Protein AF-A0A1J5R7V4-F1 (afdb_monomer_lite)

Foldseek 3Di:
DDDDDDDPDDDPDDDPPPPPPDVPNPDDPDPPPPDDDDDDDDPVLQVQLCVCQVNDNVSSVVVVVVVVVVVD

Structure (mmCIF, N/CA/C/O backbone):
data_AF-A0A1J5R7V4-F1
#
_entry.id   AF-A0A1J5R7V4-F1
#
loop_
_atom_site.group_PDB
_atom_site.id
_atom_site.type_symbol
_atom_site.label_atom_id
_atom_site.label_alt_id
_atom_site.label_comp_id
_atom_site.label_asym_id
_atom_site.label_entity_id
_atom_site.label_seq_id
_atom_site.pdbx_PDB_ins_code
_atom_site.Cartn_x
_atom_site.Cartn_y
_atom_site.Cartn_z
_atom_site.occupancy
_atom_site.B_iso_or_equiv
_atom_site.auth_seq_id
_atom_site.auth_comp_id
_atom_site.auth_asym_id
_atom_site.auth_atom_id
_atom_site.pdbx_PDB_model_num
ATOM 1 N N . MET A 1 1 ? 49.046 64.255 7.648 1.00 37.56 1 MET A N 1
ATOM 2 C CA . MET A 1 1 ? 48.076 64.698 6.624 1.00 37.56 1 MET A CA 1
ATOM 3 C C . MET A 1 1 ? 48.470 63.945 5.365 1.00 37.56 1 MET A C 1
ATOM 5 O O . MET A 1 1 ? 49.612 64.105 4.968 1.00 37.56 1 MET A O 1
ATOM 9 N N . ALA A 1 2 ? 47.787 62.824 5.102 1.00 46.12 2 ALA A N 1
ATOM 10 C CA . ALA A 1 2 ? 46.839 62.686 3.980 1.00 46.12 2 ALA A CA 1
ATOM 11 C C . ALA A 1 2 ? 47.635 62.544 2.651 1.00 46.12 2 ALA A C 1
ATOM 13 O O . ALA A 1 2 ? 48.503 63.358 2.383 1.00 46.12 2 ALA A O 1
ATOM 14 N N . ASP A 1 3 ? 47.540 61.482 1.852 1.00 52.72 3 ASP A N 1
ATOM 15 C CA . ASP A 1 3 ? 46.348 60.722 1.507 1.00 52.72 3 ASP A CA 1
ATOM 16 C C . ASP A 1 3 ? 46.644 59.270 1.116 1.00 52.72 3 ASP A C 1
ATOM 18 O O . ASP A 1 3 ? 47.677 58.915 0.544 1.00 52.72 3 ASP A O 1
ATOM 22 N N . ASP A 1 4 ? 45.661 58.459 1.473 1.00 52.12 4 ASP A N 1
ATOM 23 C CA . ASP A 1 4 ? 45.456 57.053 1.182 1.00 52.12 4 ASP A CA 1
ATOM 24 C C . ASP A 1 4 ? 44.861 56.878 -0.238 1.00 52.12 4 ASP A C 1
ATOM 26 O O . ASP A 1 4 ? 44.270 57.809 -0.782 1.00 52.12 4 ASP A O 1
ATOM 30 N N . GLN A 1 5 ? 44.920 55.645 -0.764 1.00 57.09 5 GLN A N 1
ATOM 31 C CA . GLN A 1 5 ? 44.249 55.086 -1.965 1.00 57.09 5 GLN A CA 1
ATOM 32 C C . GLN A 1 5 ? 44.841 55.236 -3.393 1.00 57.09 5 GLN A C 1
ATOM 34 O O . GLN A 1 5 ? 45.421 56.255 -3.748 1.00 57.09 5 GLN A O 1
ATOM 39 N N . PRO A 1 6 ? 44.535 54.281 -4.317 1.00 51.47 6 PRO A N 1
ATOM 40 C CA . PRO A 1 6 ? 44.186 52.864 -4.110 1.00 51.47 6 PRO A CA 1
ATOM 41 C C . PRO A 1 6 ? 44.913 51.908 -5.085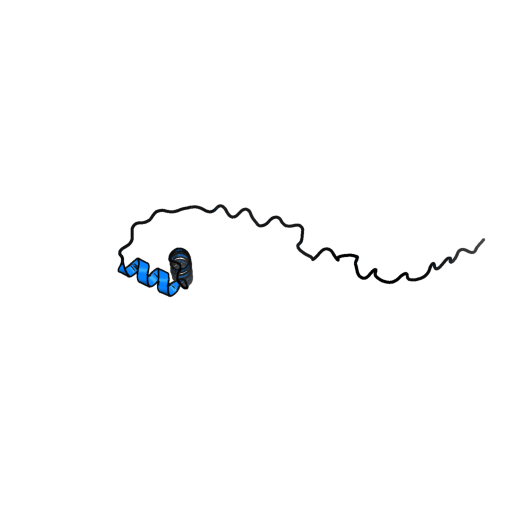 1.00 51.47 6 PRO A C 1
ATOM 43 O O . PRO A 1 6 ? 44.867 52.067 -6.306 1.00 51.47 6 PRO A O 1
ATOM 46 N N . LYS A 1 7 ? 45.468 50.792 -4.587 1.00 51.81 7 LYS A N 1
ATOM 47 C CA . LYS A 1 7 ? 45.779 49.633 -5.446 1.00 51.81 7 LYS A CA 1
ATOM 48 C C . LYS A 1 7 ? 44.497 48.848 -5.720 1.00 51.81 7 LYS A C 1
ATOM 50 O O . LYS A 1 7 ? 44.190 47.871 -5.044 1.00 51.81 7 LYS A O 1
ATOM 55 N N . LYS A 1 8 ? 43.747 49.277 -6.735 1.00 47.31 8 LYS A N 1
ATOM 56 C CA . LYS A 1 8 ? 42.649 48.499 -7.323 1.00 47.31 8 LYS A CA 1
ATOM 57 C C . LYS A 1 8 ? 43.250 47.378 -8.174 1.00 47.31 8 LYS A C 1
ATOM 59 O O . LYS A 1 8 ? 43.397 47.518 -9.385 1.00 47.31 8 LYS A O 1
ATOM 64 N N . SER A 1 9 ? 43.649 46.279 -7.534 1.00 49.97 9 SER A N 1
ATOM 65 C CA . SER A 1 9 ? 43.947 45.039 -8.247 1.00 49.97 9 SER A CA 1
ATOM 66 C C . SER A 1 9 ? 42.669 44.556 -8.934 1.00 49.97 9 SER A C 1
ATOM 68 O O . SER A 1 9 ? 41.567 44.608 -8.384 1.00 49.97 9 SER A O 1
ATOM 70 N N . GLY A 1 10 ? 42.819 44.218 -10.212 1.00 47.84 10 GLY A N 1
ATOM 71 C CA . GLY A 1 10 ? 41.719 43.999 -11.134 1.00 47.84 10 GLY A CA 1
ATOM 72 C C . GLY A 1 10 ? 40.738 42.929 -10.668 1.00 47.84 10 GLY A C 1
ATOM 73 O O . GLY A 1 10 ? 41.104 41.938 -10.037 1.00 47.84 10 GLY A O 1
ATOM 74 N N . ARG A 1 11 ? 39.474 43.138 -11.053 1.00 56.47 11 ARG A N 1
ATOM 75 C CA . ARG A 1 11 ? 38.421 42.122 -11.091 1.00 56.47 11 ARG A CA 1
ATOM 76 C C . ARG A 1 11 ? 38.912 40.923 -11.912 1.00 56.47 11 ARG A C 1
ATOM 78 O O . ARG A 1 11 ? 38.735 40.884 -13.125 1.00 56.47 11 ARG A O 1
ATOM 85 N N . GLY A 1 12 ? 39.545 39.964 -11.244 1.00 43.88 12 GLY A N 1
ATOM 86 C CA . GLY A 1 12 ? 39.779 38.623 -11.761 1.00 43.88 12 GLY A CA 1
ATOM 87 C C . GLY A 1 12 ? 38.453 37.877 -11.741 1.00 43.88 12 GLY A C 1
ATOM 88 O O . GLY A 1 12 ? 37.893 37.644 -10.672 1.00 43.88 12 GLY A O 1
ATOM 89 N N . GLY A 1 13 ? 37.928 37.604 -12.933 1.00 47.69 13 GLY A N 1
ATOM 90 C CA . GLY A 1 13 ? 36.621 37.005 -13.159 1.00 47.69 13 GLY A CA 1
ATOM 91 C C . GLY A 1 13 ? 36.395 35.688 -12.420 1.00 47.69 13 GLY A C 1
ATOM 92 O O . GLY A 1 13 ? 37.327 34.981 -12.031 1.00 47.69 13 GLY A O 1
ATOM 93 N N . ALA A 1 14 ? 35.112 35.372 -12.252 1.00 52.44 14 ALA A N 1
ATOM 94 C CA . ALA A 1 14 ? 34.638 34.078 -11.793 1.00 52.44 14 ALA A CA 1
ATOM 95 C C . ALA A 1 14 ? 35.397 32.953 -12.514 1.00 52.44 14 ALA A C 1
ATOM 97 O O . ALA A 1 14 ? 35.367 32.857 -13.740 1.00 52.44 14 ALA A O 1
ATOM 98 N N . ARG A 1 15 ? 36.105 32.112 -11.751 1.00 55.75 15 ARG A N 1
ATOM 99 C CA . ARG A 1 15 ? 36.736 30.907 -12.296 1.00 55.75 15 ARG A CA 1
ATOM 100 C C . ARG A 1 15 ? 35.613 29.951 -12.718 1.00 55.75 15 ARG A C 1
ATOM 102 O O . ARG A 1 15 ? 34.856 29.540 -11.839 1.00 55.75 15 ARG A O 1
ATOM 109 N N . PRO A 1 16 ? 35.513 29.535 -13.992 1.00 50.72 16 PRO A N 1
ATOM 110 C CA . PRO A 1 16 ? 34.413 28.693 -14.476 1.00 50.72 16 PRO A CA 1
ATOM 111 C C . PRO A 1 16 ? 34.401 27.252 -13.924 1.00 50.72 16 PRO A C 1
ATOM 113 O O . PRO A 1 16 ? 33.564 26.464 -14.336 1.00 50.72 16 PRO A O 1
ATOM 116 N N . ASN A 1 17 ? 35.264 26.918 -12.955 1.00 49.91 17 ASN A N 1
ATOM 117 C CA . ASN A 1 17 ? 35.278 25.633 -12.243 1.00 49.91 17 ASN A CA 1
ATOM 118 C C . ASN A 1 17 ? 35.278 25.777 -10.708 1.00 49.91 17 ASN A C 1
ATOM 120 O O . ASN A 1 17 ? 35.511 24.801 -9.996 1.00 49.91 17 ASN A O 1
ATOM 124 N N . ALA A 1 18 ? 35.015 26.971 -10.166 1.00 54.75 18 ALA A N 1
ATOM 125 C CA . ALA A 1 18 ? 34.693 27.103 -8.748 1.00 54.75 18 ALA A CA 1
ATOM 126 C C . ALA A 1 18 ? 33.252 26.618 -8.558 1.00 54.75 18 ALA A C 1
ATOM 128 O O . ALA A 1 18 ? 32.312 27.406 -8.632 1.00 54.75 18 ALA A O 1
ATOM 129 N N . GLY A 1 19 ? 33.095 25.298 -8.413 1.00 51.78 19 GLY A N 1
ATOM 130 C CA . GLY A 1 19 ? 31.822 24.636 -8.156 1.00 51.78 19 GLY A CA 1
ATOM 131 C C . GLY A 1 19 ? 31.121 25.315 -6.991 1.00 51.78 19 GLY A C 1
ATOM 132 O O . GLY A 1 19 ? 31.487 25.115 -5.834 1.00 51.78 19 GLY A O 1
ATOM 133 N N . GLY A 1 20 ? 30.147 26.164 -7.316 1.00 53.88 20 GLY A N 1
ATOM 134 C CA . GLY A 1 20 ? 29.305 26.812 -6.330 1.00 53.88 20 GLY A CA 1
ATOM 135 C C . GLY A 1 20 ? 28.685 25.724 -5.472 1.00 53.88 20 GLY A C 1
ATOM 136 O O . GLY A 1 20 ? 28.032 24.818 -5.995 1.00 53.88 20 GLY A O 1
ATOM 137 N N . ALA A 1 21 ? 28.933 25.788 -4.165 1.00 58.22 21 ALA A N 1
ATOM 138 C CA . ALA A 1 21 ? 28.231 24.961 -3.205 1.00 58.22 21 ALA A CA 1
ATOM 139 C C . ALA A 1 21 ? 26.733 25.142 -3.469 1.00 58.22 21 ALA A C 1
ATOM 141 O O . ALA A 1 21 ? 26.188 26.232 -3.288 1.00 58.22 21 ALA A O 1
ATOM 142 N N . ARG A 1 22 ? 26.085 24.091 -3.986 1.00 61.62 22 ARG A N 1
ATOM 143 C CA . ARG A 1 22 ? 24.640 24.099 -4.207 1.00 61.62 22 ARG A CA 1
ATOM 144 C C . ARG A 1 22 ? 23.987 24.412 -2.856 1.00 61.62 22 ARG A C 1
ATOM 146 O O . ARG A 1 22 ? 24.299 23.712 -1.885 1.00 61.62 22 ARG A O 1
ATOM 153 N N . PRO A 1 23 ? 23.112 25.426 -2.757 1.00 51.50 23 PRO A N 1
ATOM 154 C CA . PRO A 1 23 ? 22.344 25.657 -1.542 1.00 51.50 23 PRO A CA 1
ATOM 155 C C . PRO A 1 23 ? 21.605 24.358 -1.192 1.00 51.50 23 PRO A C 1
ATOM 157 O O . PRO A 1 23 ? 20.795 23.880 -1.981 1.00 51.50 23 PRO A O 1
ATOM 160 N N . GLY A 1 24 ? 21.961 23.733 -0.065 1.00 56.97 24 GLY A N 1
ATOM 161 C CA . GLY A 1 24 ? 21.406 22.442 0.371 1.00 56.97 24 GLY A CA 1
ATOM 162 C C . GLY A 1 24 ? 22.392 21.269 0.458 1.00 56.97 24 GLY A C 1
ATOM 163 O O . GLY A 1 24 ? 22.020 20.225 0.982 1.00 56.97 24 GLY A O 1
ATOM 164 N N . ALA A 1 25 ? 23.653 21.425 0.039 1.00 57.06 25 ALA A N 1
ATOM 165 C CA . ALA A 1 25 ? 24.662 20.351 0.026 1.00 57.06 25 ALA A CA 1
ATOM 166 C C . ALA A 1 25 ? 25.190 19.890 1.410 1.00 57.06 25 ALA A C 1
ATOM 168 O O . ALA A 1 25 ? 26.230 19.243 1.479 1.00 57.06 25 ALA A O 1
ATOM 169 N N . GLY A 1 26 ? 24.512 20.229 2.511 1.00 59.66 26 GLY A N 1
ATOM 170 C CA . GLY A 1 26 ? 25.003 19.976 3.873 1.00 59.66 26 GLY A CA 1
ATOM 171 C C . GLY A 1 26 ? 23.967 19.460 4.865 1.00 59.66 26 GLY A C 1
ATOM 172 O O . GLY A 1 26 ? 24.320 19.215 6.015 1.00 59.66 26 GLY A O 1
ATOM 173 N N . ARG A 1 27 ? 22.700 19.283 4.465 1.00 61.03 27 ARG A N 1
ATOM 174 C CA . ARG A 1 27 ? 21.737 18.606 5.338 1.00 61.03 27 ARG A CA 1
ATOM 175 C C . ARG A 1 27 ? 21.847 17.108 5.054 1.00 61.03 27 ARG A C 1
ATOM 177 O O . ARG A 1 27 ? 21.470 16.711 3.949 1.00 61.03 27 ARG A O 1
ATOM 184 N N . PRO A 1 28 ? 22.362 16.278 5.982 1.00 66.12 28 PRO A N 1
ATOM 185 C CA . PRO A 1 28 ? 22.2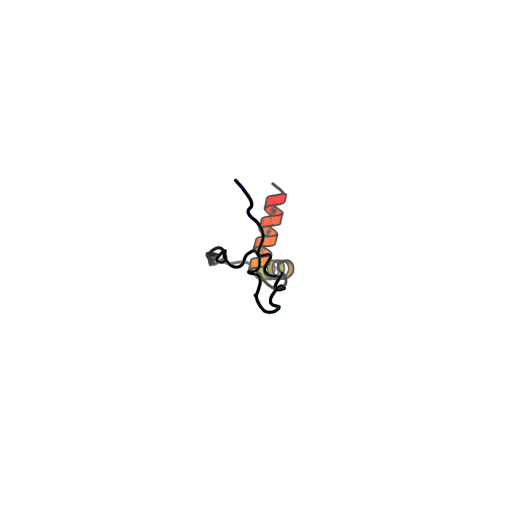31 14.838 5.819 1.00 66.12 28 PRO A CA 1
ATOM 186 C C . PRO A 1 28 ? 20.739 14.534 5.622 1.00 66.12 28 PRO A C 1
ATOM 188 O O . PRO A 1 28 ? 19.909 15.183 6.278 1.00 66.12 28 PRO A O 1
ATOM 191 N N . PRO A 1 29 ? 20.370 13.640 4.683 1.00 67.38 29 PRO A N 1
ATOM 192 C CA . PRO A 1 29 ? 18.979 13.242 4.528 1.00 67.38 29 PRO A CA 1
ATOM 193 C C . PRO A 1 29 ? 18.455 12.863 5.911 1.00 67.38 29 PRO A C 1
ATOM 195 O O . PRO A 1 29 ? 19.152 12.178 6.661 1.00 67.38 29 PRO A O 1
ATOM 198 N N . ALA A 1 30 ? 17.279 13.389 6.272 1.00 70.75 30 ALA A N 1
ATOM 199 C CA . ALA A 1 30 ? 16.659 13.060 7.546 1.00 70.75 30 ALA A CA 1
ATOM 200 C C . ALA A 1 30 ? 16.676 11.538 7.689 1.00 70.75 30 ALA A C 1
ATOM 202 O O . ALA A 1 30 ? 16.334 10.835 6.738 1.00 70.75 30 ALA A O 1
ATOM 203 N N . GLU A 1 31 ? 17.153 11.049 8.829 1.00 68.12 31 GLU A N 1
ATOM 204 C CA . GLU A 1 31 ? 17.293 9.622 9.072 1.00 68.12 31 GLU A CA 1
ATOM 205 C C . GLU A 1 31 ? 15.889 9.002 9.046 1.00 68.12 31 GLU A C 1
ATOM 207 O O . GLU A 1 31 ? 15.125 9.084 10.010 1.00 68.12 31 GLU A O 1
ATOM 212 N N . VAL A 1 32 ? 15.489 8.470 7.888 1.00 72.81 32 VAL A N 1
ATOM 213 C CA . VAL A 1 32 ? 14.182 7.840 7.728 1.00 72.81 32 VAL A CA 1
ATOM 214 C C . VAL A 1 32 ? 14.285 6.476 8.389 1.00 72.81 32 VAL A C 1
ATOM 216 O O . 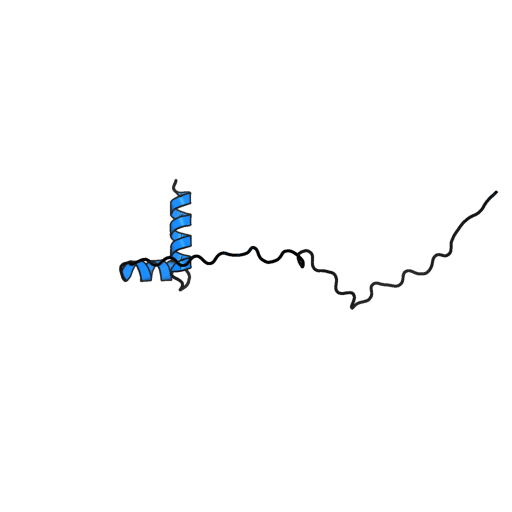VAL A 1 32 ? 14.840 5.532 7.821 1.00 72.81 32 VAL A O 1
ATOM 219 N N . LYS A 1 33 ? 13.774 6.370 9.618 1.00 78.25 33 LYS A N 1
ATOM 220 C CA . LYS A 1 33 ? 13.588 5.078 10.276 1.00 78.25 33 LYS A CA 1
ATOM 221 C C . LYS A 1 33 ? 12.568 4.284 9.464 1.00 78.25 33 LYS A C 1
ATOM 223 O O . LYS A 1 33 ? 11.375 4.563 9.496 1.00 78.25 33 LYS A O 1
ATOM 228 N N . ASN A 1 34 ? 13.060 3.319 8.692 1.00 75.12 34 ASN A N 1
ATOM 229 C CA . ASN A 1 34 ? 12.216 2.404 7.935 1.00 75.12 34 ASN A CA 1
ATOM 230 C C . ASN A 1 34 ? 11.620 1.369 8.892 1.00 75.12 34 ASN A C 1
ATOM 232 O O . ASN A 1 34 ? 12.193 0.300 9.107 1.00 75.12 34 ASN A O 1
ATOM 236 N N . GLU A 1 35 ? 10.475 1.698 9.478 1.00 81.81 35 GLU A N 1
ATOM 237 C CA . GLU A 1 35 ? 9.691 0.755 10.266 1.00 81.81 35 GLU A CA 1
ATOM 238 C C . GLU A 1 35 ? 9.022 -0.263 9.337 1.00 81.81 35 GLU A C 1
ATOM 240 O O . GLU A 1 35 ? 8.395 0.083 8.333 1.00 81.81 35 GLU A O 1
ATOM 245 N N . ARG A 1 36 ? 9.189 -1.552 9.648 1.00 85.62 36 ARG A N 1
ATOM 246 C CA . ARG A 1 36 ? 8.547 -2.647 8.915 1.00 85.62 36 ARG A CA 1
ATOM 247 C C . ARG A 1 36 ? 7.381 -3.162 9.740 1.00 85.62 36 ARG A C 1
ATOM 249 O O . ARG A 1 36 ? 7.589 -3.717 10.813 1.00 85.62 36 ARG A O 1
ATOM 256 N N . ILE A 1 37 ? 6.173 -3.008 9.210 1.00 87.06 37 ILE A N 1
ATOM 257 C CA . ILE A 1 37 ? 4.946 -3.512 9.826 1.00 87.06 37 ILE A CA 1
ATOM 258 C C . ILE A 1 37 ? 4.472 -4.723 9.022 1.00 87.06 37 ILE A C 1
ATOM 260 O O . ILE A 1 37 ? 4.334 -4.649 7.800 1.00 87.06 37 ILE A O 1
ATOM 264 N N . LEU A 1 38 ? 4.235 -5.841 9.708 1.00 92.06 38 LEU A N 1
ATOM 265 C CA . LEU A 1 38 ? 3.639 -7.040 9.124 1.00 92.06 38 LEU A CA 1
ATOM 266 C C . LEU A 1 38 ? 2.138 -7.033 9.402 1.00 92.06 38 LEU A C 1
ATOM 268 O O . LEU A 1 38 ? 1.720 -7.003 10.557 1.00 92.06 38 LEU A O 1
ATOM 272 N N . ILE A 1 39 ? 1.334 -7.077 8.342 1.00 89.81 39 ILE A N 1
ATOM 273 C CA . ILE A 1 39 ? -0.125 -7.160 8.424 1.00 89.81 39 ILE A CA 1
ATOM 274 C C . ILE A 1 39 ? -0.638 -8.256 7.498 1.00 89.81 39 ILE A C 1
ATOM 276 O O . ILE A 1 39 ? -0.092 -8.478 6.418 1.00 89.81 39 ILE A O 1
ATOM 280 N N . THR A 1 40 ? -1.710 -8.926 7.917 1.00 95.19 40 THR A N 1
ATOM 281 C CA . THR A 1 40 ? -2.442 -9.865 7.064 1.00 95.19 40 THR A CA 1
ATOM 282 C C . THR A 1 40 ? -3.679 -9.164 6.535 1.00 95.19 40 THR A C 1
ATOM 284 O O . THR A 1 40 ? -4.464 -8.626 7.311 1.00 95.19 40 THR A O 1
ATOM 287 N N . ILE A 1 41 ? -3.848 -9.167 5.216 1.00 93.75 41 ILE A N 1
ATOM 288 C CA . ILE A 1 41 ? -4.999 -8.565 4.544 1.00 93.75 41 ILE A CA 1
ATOM 289 C C .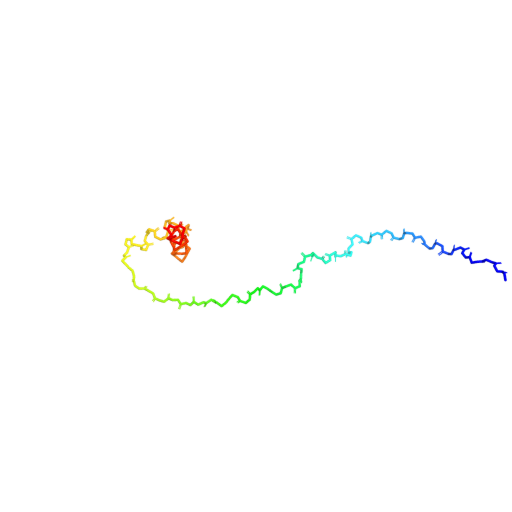 ILE A 1 41 ? -5.574 -9.532 3.506 1.00 93.75 41 ILE A C 1
ATOM 291 O O . ILE A 1 41 ? -4.831 -10.346 2.951 1.00 93.75 41 ILE A O 1
ATOM 295 N N . PRO A 1 42 ? -6.880 -9.447 3.206 1.00 97.25 42 PRO A N 1
ATOM 296 C CA . PRO A 1 42 ? -7.480 -10.222 2.128 1.00 97.25 42 PRO A CA 1
ATOM 297 C C . PRO A 1 42 ? -6.839 -9.923 0.755 1.00 97.25 42 PRO A C 1
ATOM 299 O O . PRO A 1 42 ? -6.419 -8.785 0.515 1.00 97.25 42 PRO A O 1
ATOM 302 N N . PRO A 1 43 ? -6.841 -10.881 -0.197 1.00 96.56 43 PRO A N 1
ATOM 303 C CA . PRO A 1 43 ? -6.257 -10.678 -1.528 1.00 96.56 43 PRO A CA 1
ATOM 304 C C . PRO A 1 43 ? -6.862 -9.498 -2.302 1.00 96.56 43 PRO A C 1
ATOM 306 O O . PRO A 1 43 ? -6.140 -8.752 -2.963 1.00 96.56 43 PRO A O 1
ATOM 309 N N . TRP A 1 44 ? -8.178 -9.292 -2.185 1.00 96.94 44 TRP A N 1
ATOM 310 C CA . TRP A 1 44 ? -8.870 -8.182 -2.848 1.00 96.94 44 TRP A CA 1
ATOM 311 C C . TRP A 1 44 ? -8.401 -6.818 -2.318 1.00 96.94 44 TRP A C 1
ATOM 313 O O . TRP A 1 44 ? -8.197 -5.890 -3.099 1.00 96.94 44 TRP A O 1
ATOM 323 N N . ALA A 1 45 ? -8.142 -6.709 -1.012 1.00 96.06 45 ALA A N 1
ATOM 324 C CA . ALA A 1 45 ? -7.659 -5.477 -0.397 1.00 96.06 45 ALA A CA 1
ATOM 325 C C . ALA A 1 45 ? -6.231 -5.160 -0.860 1.00 96.06 45 ALA A C 1
ATOM 327 O O . ALA A 1 45 ? -5.927 -4.020 -1.207 1.00 96.06 45 ALA A O 1
ATOM 328 N N . ALA A 1 46 ? -5.369 -6.179 -0.955 1.00 95.69 46 ALA A N 1
ATOM 329 C CA . ALA A 1 46 ? -4.022 -6.022 -1.497 1.00 95.69 46 ALA A CA 1
ATOM 330 C C . ALA A 1 46 ? -4.041 -5.511 -2.949 1.00 95.69 46 ALA A C 1
ATOM 332 O O . ALA A 1 46 ? -3.258 -4.626 -3.294 1.00 95.69 46 ALA A O 1
ATOM 333 N N . ALA A 1 47 ? -4.953 -6.021 -3.784 1.00 96.56 47 ALA A N 1
ATOM 334 C CA . ALA A 1 47 ? -5.121 -5.561 -5.162 1.00 96.56 47 ALA A CA 1
ATOM 335 C C . ALA A 1 47 ? -5.563 -4.089 -5.234 1.00 96.56 47 ALA A C 1
ATOM 337 O O . ALA A 1 47 ? -4.981 -3.314 -5.993 1.00 96.56 47 ALA A O 1
ATOM 338 N N . MET A 1 48 ? -6.525 -3.677 -4.403 1.00 96.94 48 MET A N 1
ATOM 339 C CA . MET A 1 48 ? -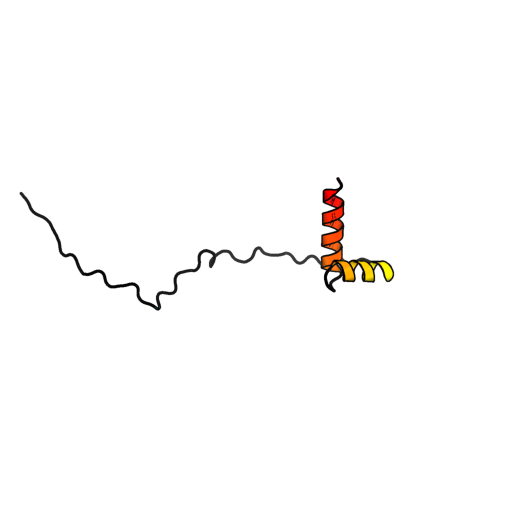6.983 -2.284 -4.341 1.00 96.94 48 MET A CA 1
ATOM 340 C C . MET A 1 48 ? -5.883 -1.326 -3.879 1.00 96.94 48 MET A C 1
ATOM 342 O O . MET A 1 48 ? -5.656 -0.298 -4.514 1.00 96.94 48 MET A O 1
ATOM 346 N N . LEU A 1 49 ? -5.156 -1.675 -2.814 1.00 96.38 49 LEU A N 1
ATOM 347 C CA . LEU A 1 49 ? -4.033 -0.873 -2.319 1.00 96.38 49 LEU A CA 1
ATOM 348 C C . LEU A 1 49 ? -2.932 -0.759 -3.376 1.00 96.38 49 LEU A C 1
ATOM 350 O O . LEU A 1 49 ? -2.332 0.297 -3.549 1.00 96.38 49 LEU A O 1
ATOM 354 N N . ARG A 1 50 ? -2.688 -1.828 -4.134 1.00 95.88 50 ARG A N 1
ATOM 355 C CA . ARG A 1 50 ? -1.722 -1.810 -5.228 1.00 95.88 50 ARG A CA 1
ATOM 356 C C . ARG A 1 50 ? -2.147 -0.889 -6.369 1.00 95.88 50 ARG A C 1
ATOM 358 O O . ARG A 1 50 ? -1.301 -0.167 -6.884 1.00 95.88 50 ARG A O 1
ATOM 365 N N . ALA A 1 51 ? -3.425 -0.905 -6.742 1.00 95.88 51 ALA A N 1
ATOM 366 C CA . ALA A 1 51 ? -3.974 -0.014 -7.761 1.00 95.88 51 ALA A CA 1
ATOM 367 C C . ALA A 1 51 ? -3.927 1.458 -7.319 1.00 95.88 51 ALA A C 1
ATOM 369 O O . ALA A 1 51 ? -3.590 2.323 -8.117 1.00 95.88 51 ALA A O 1
ATOM 370 N N . LEU A 1 52 ? -4.206 1.731 -6.041 1.00 95.38 52 LEU A N 1
ATOM 371 C CA . LEU A 1 52 ? -4.143 3.076 -5.468 1.00 95.38 52 LEU A CA 1
ATOM 372 C C . LEU A 1 52 ? -2.703 3.600 -5.333 1.00 95.38 52 LEU A C 1
ATOM 374 O O . LEU A 1 52 ? -2.476 4.799 -5.427 1.00 95.38 52 LEU A O 1
ATOM 378 N N . GLY A 1 53 ? -1.746 2.711 -5.068 1.00 93.62 53 GLY A N 1
ATOM 379 C CA . GLY A 1 53 ? -0.352 3.048 -4.785 1.00 93.62 53 GLY A CA 1
ATOM 380 C C . GLY A 1 53 ? 0.610 2.880 -5.958 1.00 93.62 53 GLY A C 1
ATOM 381 O O . GLY A 1 53 ? 1.777 2.560 -5.718 1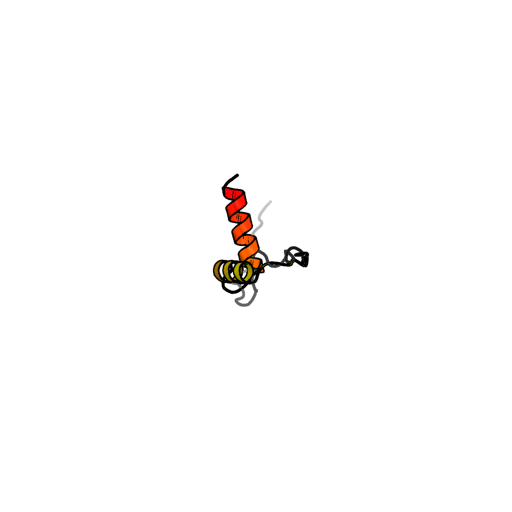.00 93.62 53 GLY A O 1
ATOM 382 N N . ASP A 1 54 ? 0.141 3.013 -7.201 1.00 94.00 54 ASP A N 1
ATOM 383 C CA . ASP A 1 54 ? 0.954 2.890 -8.423 1.00 94.00 54 ASP A CA 1
ATOM 384 C C . ASP A 1 54 ? 1.786 1.595 -8.481 1.00 94.00 54 ASP A C 1
ATOM 386 O O . ASP A 1 54 ? 2.981 1.595 -8.773 1.00 94.00 54 ASP A O 1
ATOM 390 N N . GLY A 1 55 ? 1.180 0.460 -8.126 1.00 92.81 55 GLY A N 1
ATOM 391 C CA . GLY A 1 55 ? 1.861 -0.836 -8.100 1.00 92.81 55 GLY A CA 1
ATOM 392 C C . GLY A 1 55 ? 2.486 -1.212 -6.751 1.00 92.81 55 GLY A C 1
ATOM 393 O O . GLY A 1 55 ? 2.935 -2.356 -6.594 1.00 92.81 55 GLY A O 1
ATOM 394 N N . HIS A 1 56 ? 2.454 -0.323 -5.750 1.00 93.50 56 HIS A N 1
ATOM 395 C CA . HIS A 1 56 ? 3.007 -0.549 -4.411 1.00 93.50 56 HIS A CA 1
ATOM 396 C C . HIS A 1 56 ? 1.937 -0.518 -3.311 1.00 93.50 56 HIS A C 1
ATOM 398 O O . HIS A 1 56 ? 1.312 0.506 -3.054 1.00 93.50 56 HIS A O 1
ATOM 404 N N . VAL A 1 57 ? 1.807 -1.622 -2.567 1.00 92.94 57 VAL A N 1
ATOM 405 C CA . VAL A 1 57 ? 0.840 -1.737 -1.456 1.00 92.94 57 VAL A CA 1
ATOM 406 C C . VAL A 1 57 ? 1.105 -0.699 -0.359 1.00 92.94 57 VAL A C 1
ATOM 408 O O . VAL A 1 57 ? 0.167 -0.055 0.097 1.00 92.94 57 VAL A O 1
ATOM 411 N N . SER A 1 58 ? 2.367 -0.468 0.025 1.00 92.12 58 SER A N 1
ATOM 412 C CA . SER A 1 58 ? 2.720 0.516 1.062 1.00 92.12 58 SER A CA 1
ATOM 413 C C . SER A 1 58 ? 2.289 1.940 0.701 1.00 92.12 58 SER A C 1
ATOM 415 O O . SER A 1 58 ? 1.781 2.653 1.559 1.00 92.12 58 SER A O 1
ATOM 417 N N . ARG A 1 59 ? 2.431 2.342 -0.572 1.00 92.81 59 ARG A N 1
ATOM 418 C CA . ARG A 1 59 ? 1.947 3.650 -1.046 1.00 92.81 59 ARG A CA 1
ATOM 419 C C . ARG A 1 59 ? 0.426 3.729 -1.016 1.00 92.81 59 ARG A C 1
ATOM 421 O O . ARG A 1 59 ? -0.113 4.742 -0.593 1.00 92.81 59 ARG A O 1
ATOM 428 N N . GLY A 1 60 ? -0.253 2.647 -1.396 1.00 95.19 60 GLY A N 1
ATOM 429 C CA . GLY A 1 60 ? -1.708 2.558 -1.306 1.00 95.19 60 GLY A CA 1
ATOM 430 C C . GLY A 1 60 ? -2.223 2.707 0.121 1.00 95.19 60 GLY A C 1
ATOM 431 O O . GLY A 1 60 ? -3.208 3.402 0.340 1.00 95.19 60 GLY A O 1
ATOM 432 N N . ILE A 1 61 ? -1.539 2.101 1.097 1.00 93.81 61 ILE A N 1
ATOM 433 C CA . ILE A 1 61 ? -1.890 2.233 2.519 1.00 93.81 61 ILE A CA 1
ATOM 434 C C . ILE A 1 61 ? -1.763 3.692 2.959 1.00 93.81 61 ILE A C 1
ATOM 436 O O . ILE A 1 61 ? -2.702 4.229 3.538 1.00 93.81 61 ILE A O 1
ATOM 440 N N . VAL A 1 62 ? -0.641 4.348 2.647 1.00 93.06 62 VAL A N 1
ATOM 441 C CA . VAL A 1 62 ? -0.427 5.762 2.995 1.00 93.06 62 VAL A CA 1
ATOM 442 C C . VAL A 1 62 ? -1.505 6.646 2.367 1.00 93.06 62 VAL A C 1
ATOM 444 O O . VAL A 1 62 ? -2.151 7.402 3.083 1.00 93.06 62 VAL A O 1
ATOM 447 N N . ALA A 1 63 ? -1.780 6.485 1.071 1.00 93.44 63 ALA A N 1
ATOM 448 C CA . ALA A 1 63 ? -2.805 7.260 0.375 1.00 93.44 63 ALA A CA 1
ATOM 449 C C . ALA A 1 63 ? -4.216 7.047 0.957 1.00 93.44 63 ALA A C 1
ATOM 451 O O . ALA A 1 63 ? -5.003 7.988 1.055 1.00 93.44 63 ALA A O 1
ATOM 452 N N . ALA A 1 64 ? -4.552 5.818 1.359 1.00 93.06 64 ALA A N 1
ATOM 453 C CA . ALA A 1 64 ? -5.832 5.521 1.998 1.00 93.06 64 ALA A CA 1
ATOM 454 C C . ALA A 1 64 ? -5.953 6.186 3.380 1.00 93.06 64 ALA A C 1
ATOM 456 O O . ALA A 1 64 ? -6.994 6.762 3.692 1.00 93.06 64 ALA A O 1
ATOM 457 N N . LEU A 1 65 ? -4.887 6.147 4.186 1.00 92.50 65 LEU A N 1
ATOM 458 C CA . LEU A 1 65 ? -4.848 6.787 5.504 1.00 92.50 65 LEU A CA 1
ATOM 459 C C . LEU A 1 65 ? -4.891 8.316 5.406 1.00 92.50 65 LEU A C 1
ATOM 461 O O . LEU A 1 65 ? -5.589 8.959 6.185 1.00 92.50 65 LEU A O 1
ATOM 465 N N . GLU A 1 66 ? -4.196 8.905 4.432 1.00 93.12 66 GLU A N 1
ATOM 466 C CA . GLU A 1 66 ? -4.249 10.347 4.172 1.00 93.12 66 GLU A CA 1
ATOM 467 C C . GLU A 1 66 ? -5.660 10.805 3.806 1.00 93.12 66 GLU A C 1
ATOM 469 O O . GLU A 1 66 ? -6.115 11.828 4.317 1.00 93.12 66 GLU A O 1
ATOM 474 N N . LYS A 1 67 ? -6.380 10.032 2.981 1.00 91.62 67 LYS A N 1
ATOM 475 C CA . LYS A 1 67 ? -7.787 10.314 2.674 1.00 91.62 67 LYS A CA 1
ATOM 476 C C . LYS A 1 67 ? -8.665 10.248 3.917 1.00 91.62 67 LYS A C 1
ATOM 478 O O . LYS A 1 67 ? -9.447 11.162 4.132 1.00 91.62 67 LYS A O 1
ATOM 483 N N . LEU A 1 68 ? -8.529 9.208 4.740 1.00 92.38 68 LEU A N 1
ATOM 484 C CA . LEU A 1 68 ? -9.314 9.079 5.975 1.00 92.38 68 LEU A CA 1
ATOM 485 C C . LEU A 1 68 ? -9.097 10.270 6.914 1.00 92.38 68 LEU A C 1
ATOM 487 O O . LEU A 1 68 ? -10.065 10.823 7.417 1.00 92.38 68 LEU A O 1
ATOM 491 N N . ARG A 1 69 ? -7.850 10.726 7.063 1.00 92.25 69 ARG A N 1
ATOM 492 C CA . ARG A 1 69 ? -7.508 11.893 7.885 1.00 92.25 69 ARG A CA 1
ATOM 493 C C . ARG A 1 69 ? -8.118 13.207 7.384 1.00 92.25 69 ARG A C 1
ATOM 495 O O . ARG A 1 69 ? -8.316 14.112 8.176 1.00 92.25 69 ARG A O 1
ATOM 502 N N . GLN A 1 70 ? -8.366 13.348 6.082 1.00 84.75 70 GLN A N 1
ATOM 503 C CA . GLN A 1 70 ? -9.006 14.547 5.517 1.00 84.75 70 GLN A CA 1
ATOM 504 C C . GLN A 1 70 ? -10.526 14.572 5.726 1.00 84.75 70 GLN A C 1
ATOM 506 O O . GLN A 1 70 ? -11.154 15.602 5.492 1.00 84.75 70 GLN A O 1
ATOM 511 N N . HIS A 1 71 ? -11.110 13.435 6.105 1.00 72.69 71 HIS A N 1
ATOM 512 C CA . HIS A 1 71 ? -12.539 13.285 6.363 1.00 72.69 71 HIS A CA 1
ATOM 513 C C . HIS A 1 71 ? -12.906 13.394 7.854 1.00 72.69 71 HIS A C 1
ATOM 515 O O . HIS A 1 71 ? -14.094 13.328 8.172 1.00 72.69 71 HIS A O 1
ATOM 521 N N . GLU A 1 72 ? -11.916 13.569 8.734 1.00 57.19 72 GLU A N 1
ATOM 522 C CA . GLU A 1 72 ? -12.082 13.939 10.149 1.00 57.19 72 GLU A CA 1
ATOM 523 C C . GLU A 1 72 ? -11.953 15.456 10.335 1.00 57.19 72 GLU A C 1
ATOM 525 O O . GLU A 1 72 ? -12.752 16.011 11.123 1.00 57.19 72 GLU A O 1
#

Radius of gyration: 28.66 Å; chains: 1; bounding box: 61×75×25 Å

Secondary structure (DSSP, 8-state):
---------------TT-----TTTTSPPP------------HHHHHHHHHHTTT-HHHHHHHHHHHHHHT-

Sequence (72 aa):
MADDQPKKSGRGGARPNAGGARPGAGRPPAEVKNERILITIPPWAAAMLRALGDGHVSRGIVAALEKLRQHE

Organism: NCBI:txid410659

pLDDT: mean 74.97, std 19.44, range [37.56, 97.25]